Protein AF-A0A5K0ZJJ4-F1 (afdb_monomer_lite)

Organism: NCBI:txid210225

Radius of gyration: 18.24 Å; chains: 1; bounding box: 38×29×42 Å

Sequence (66 aa):
MMHEATERFKGHAHVLLPGITLPFENTTWLLPSQVKFPRGILTRIPSTTAYCTENAHLIKWSRKNQ

pLDDT: mean 74.7, std 6.54, range [50.81, 83.5]

Foldseek 3Di:
DKDWDDDPPDIDIDDDDPPPDDDVVVVVVVDPDDDDDDVVCLPPDQPDPVSVVVNCVPPVVVVVVD

Secondary structure (DSSP, 8-state):
-EEEEEETTEEEEEE--TTTSPPGGGGGGGSPPP----HHHHTT---SHHHHHHHIIIIIHHHH--

Structure (mmCIF, N/CA/C/O backbone):
data_AF-A0A5K0ZJJ4-F1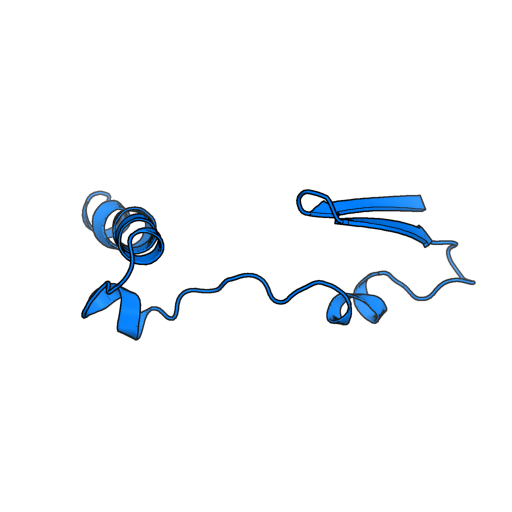
#
_entry.id   AF-A0A5K0ZJJ4-F1
#
loop_
_atom_site.group_PDB
_atom_site.id
_atom_site.type_symbol
_atom_site.label_atom_id
_atom_site.label_alt_id
_atom_site.label_comp_id
_atom_site.label_asym_id
_atom_site.label_entity_id
_atom_site.label_seq_id
_atom_site.pdbx_PDB_ins_code
_atom_site.Cartn_x
_atom_site.Cartn_y
_atom_site.Cartn_z
_atom_site.occupancy
_atom_site.B_iso_or_equiv
_atom_site.auth_seq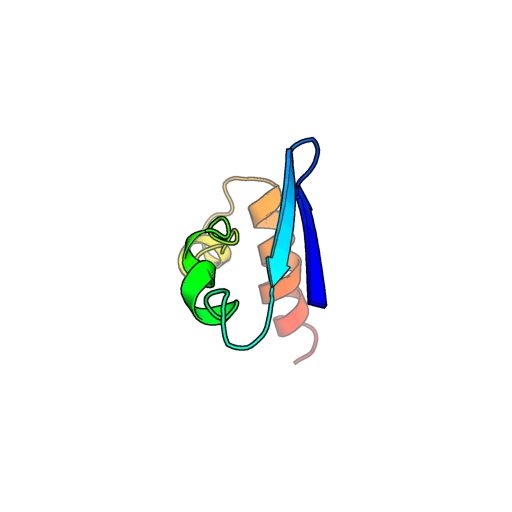_id
_atom_site.auth_comp_id
_atom_site.auth_asym_id
_atom_site.auth_atom_id
_atom_site.pdbx_PDB_model_num
ATOM 1 N N . MET A 1 1 ? 3.160 -7.880 -23.467 1.00 66.94 1 MET A N 1
ATOM 2 C CA . MET A 1 1 ? 2.339 -6.871 -22.754 1.00 66.94 1 MET A CA 1
ATOM 3 C C . MET A 1 1 ? 3.250 -6.146 -21.774 1.00 66.94 1 MET A C 1
ATOM 5 O O . MET A 1 1 ? 4.075 -6.816 -21.159 1.00 66.94 1 MET A O 1
ATOM 9 N N . MET A 1 2 ? 3.181 -4.817 -21.677 1.00 59.44 2 MET A N 1
ATOM 10 C CA . MET A 1 2 ? 4.048 -4.035 -20.783 1.00 59.44 2 MET A CA 1
ATOM 11 C C . MET A 1 2 ? 3.251 -3.598 -19.554 1.00 59.44 2 MET A C 1
ATOM 13 O O . MET A 1 2 ? 2.163 -3.047 -19.703 1.00 59.44 2 MET A O 1
ATOM 17 N N . HIS A 1 3 ? 3.776 -3.888 -18.361 1.00 71.12 3 HIS A N 1
ATOM 18 C CA . HIS A 1 3 ? 3.192 -3.466 -17.090 1.00 71.12 3 HIS A CA 1
ATOM 19 C C . HIS A 1 3 ? 4.138 -2.474 -16.419 1.00 71.12 3 HIS A C 1
ATOM 21 O O . HIS A 1 3 ? 5.285 -2.812 -16.119 1.00 71.12 3 HIS A O 1
ATOM 27 N N . GLU A 1 4 ? 3.642 -1.266 -16.175 1.00 74.81 4 GLU A N 1
ATOM 28 C CA . GLU A 1 4 ? 4.360 -0.211 -15.465 1.00 74.81 4 GLU A CA 1
ATOM 29 C C . GLU A 1 4 ? 3.615 0.143 -14.179 1.00 74.81 4 GLU A C 1
ATOM 31 O O . GLU A 1 4 ? 2.391 0.288 -14.175 1.00 74.81 4 GLU A O 1
ATOM 36 N N . ALA A 1 5 ? 4.356 0.263 -13.078 1.00 77.31 5 ALA A N 1
ATOM 37 C CA . ALA A 1 5 ? 3.834 0.676 -11.783 1.00 77.31 5 ALA A CA 1
ATOM 38 C C . ALA A 1 5 ? 4.736 1.752 -11.169 1.00 77.31 5 ALA A C 1
ATOM 40 O O . ALA A 1 5 ? 5.961 1.615 -11.168 1.00 77.31 5 ALA A O 1
ATOM 41 N N . THR A 1 6 ? 4.126 2.794 -10.602 1.00 73.44 6 THR A N 1
ATOM 42 C CA . THR A 1 6 ? 4.838 3.915 -9.975 1.00 73.44 6 THR A CA 1
ATOM 43 C C . THR A 1 6 ? 4.265 4.184 -8.591 1.00 73.44 6 THR A C 1
ATOM 45 O O . THR A 1 6 ? 3.101 4.552 -8.451 1.00 73.44 6 THR A O 1
ATOM 48 N N . GLU A 1 7 ? 5.093 4.036 -7.561 1.00 78.69 7 GLU A N 1
ATOM 49 C CA . GLU A 1 7 ? 4.781 4.424 -6.189 1.00 78.69 7 GLU A CA 1
ATOM 50 C C . GLU A 1 7 ? 5.657 5.617 -5.796 1.00 78.69 7 GLU A C 1
ATOM 52 O O . GLU A 1 7 ? 6.839 5.481 -5.466 1.00 78.69 7 GLU A O 1
ATOM 57 N N . ARG A 1 8 ? 5.067 6.817 -5.833 1.00 72.00 8 ARG A N 1
ATOM 58 C CA . ARG A 1 8 ? 5.766 8.086 -5.575 1.00 72.00 8 ARG A CA 1
ATOM 59 C C . ARG A 1 8 ? 7.004 8.223 -6.477 1.00 72.00 8 ARG A C 1
ATOM 61 O O . ARG A 1 8 ? 6.852 8.396 -7.677 1.00 72.00 8 ARG A O 1
ATOM 68 N N . PHE A 1 9 ? 8.210 8.132 -5.914 1.00 73.62 9 PHE A N 1
ATOM 69 C CA . PHE A 1 9 ? 9.483 8.251 -6.635 1.00 73.62 9 PHE A CA 1
ATOM 70 C C . PHE A 1 9 ? 10.098 6.900 -7.037 1.00 73.62 9 PHE A C 1
ATOM 72 O O . PHE A 1 9 ? 11.194 6.871 -7.592 1.00 73.62 9 PHE A O 1
ATOM 79 N N . LYS A 1 10 ? 9.424 5.776 -6.758 1.00 74.69 10 LYS A N 1
ATOM 80 C CA . LYS A 1 10 ? 9.889 4.433 -7.115 1.00 74.69 10 LYS A CA 1
ATOM 81 C C . LYS A 1 10 ? 9.024 3.867 -8.241 1.00 74.69 10 LYS A C 1
ATOM 83 O O . LYS A 1 10 ? 7.840 3.609 -8.047 1.00 74.69 10 LYS A O 1
ATOM 88 N N . GLY A 1 11 ? 9.626 3.679 -9.412 1.00 78.50 11 GLY A N 1
ATOM 89 C CA . GLY A 1 11 ? 9.007 3.027 -10.564 1.00 78.50 11 GLY A CA 1
ATOM 90 C C . GLY A 1 11 ? 9.504 1.595 -10.737 1.00 78.50 11 GLY A C 1
ATOM 91 O O . GLY A 1 11 ? 10.634 1.272 -10.367 1.00 78.50 11 GLY A O 1
ATOM 92 N N . HIS A 1 12 ? 8.661 0.739 -11.303 1.00 78.44 12 HIS A N 1
ATOM 93 C CA . HIS A 1 12 ? 9.020 -0.613 -11.700 1.00 78.44 12 HIS A CA 1
ATOM 94 C C . HIS A 1 12 ? 8.294 -0.977 -12.998 1.00 78.44 12 HIS A C 1
ATOM 96 O O . HIS A 1 12 ? 7.066 -0.902 -13.070 1.00 78.44 12 HIS A O 1
ATOM 102 N N . ALA A 1 13 ? 9.056 -1.360 -14.022 1.00 79.94 13 ALA A N 1
ATOM 103 C CA . ALA A 1 13 ? 8.542 -1.714 -15.339 1.00 79.94 13 ALA A CA 1
ATOM 104 C C . ALA A 1 13 ? 9.019 -3.118 -15.706 1.00 79.94 13 ALA A C 1
ATOM 106 O O . ALA A 1 13 ? 10.220 -3.385 -15.691 1.00 79.94 13 ALA A O 1
ATOM 107 N N . HIS A 1 14 ? 8.084 -4.007 -16.038 1.00 75.75 14 HIS A N 1
ATOM 108 C CA . HIS A 1 14 ? 8.378 -5.377 -16.454 1.00 75.75 14 HIS A CA 1
ATOM 109 C C . HIS A 1 14 ? 7.739 -5.681 -17.813 1.00 75.75 14 HIS A C 1
ATOM 111 O O . HIS A 1 14 ? 6.574 -5.363 -18.075 1.00 75.75 14 HIS A O 1
ATOM 117 N N . VAL A 1 15 ? 8.513 -6.341 -18.677 1.00 78.69 15 VAL A N 1
ATOM 118 C CA . VAL A 1 15 ? 8.054 -6.838 -19.976 1.00 78.69 15 VAL A CA 1
ATOM 119 C C . VAL A 1 15 ? 7.618 -8.290 -19.807 1.00 78.69 15 VAL A C 1
ATOM 121 O O . VAL A 1 15 ? 8.443 -9.152 -19.515 1.00 78.69 15 VAL A O 1
ATOM 124 N N . LEU A 1 16 ? 6.325 -8.568 -20.000 1.00 79.12 16 LEU A N 1
ATOM 125 C CA . LEU A 1 16 ? 5.797 -9.932 -20.017 1.00 79.12 16 LEU A CA 1
ATOM 126 C C . LEU A 1 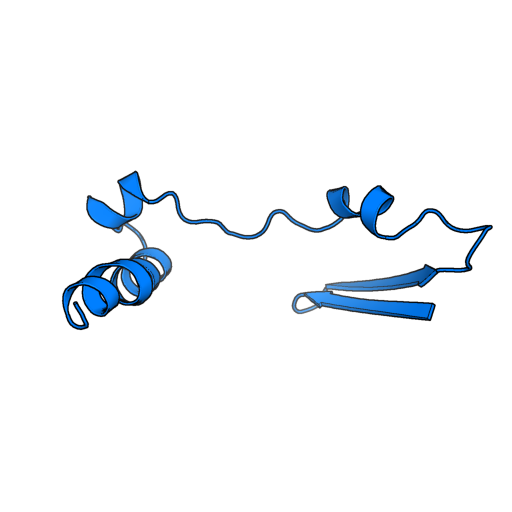16 ? 5.672 -10.436 -21.458 1.00 79.12 16 LEU A C 1
ATOM 128 O O . LEU A 1 16 ? 4.846 -9.938 -22.240 1.00 79.12 16 LEU A O 1
ATOM 132 N N . LEU A 1 17 ? 6.494 -11.436 -21.787 1.00 81.88 17 LEU A N 1
ATOM 133 C CA . LEU A 1 17 ? 6.438 -12.206 -23.026 1.00 81.88 17 LEU A CA 1
ATOM 134 C C . LEU A 1 17 ? 5.733 -13.547 -22.756 1.00 81.88 17 LEU A C 1
ATOM 136 O O . LEU A 1 17 ? 6.247 -14.350 -21.968 1.00 81.88 17 LEU A O 1
ATOM 140 N N . PRO A 1 18 ? 4.573 -13.814 -23.382 1.00 77.12 18 PRO A N 1
ATOM 141 C CA . PRO A 1 18 ? 3.846 -15.061 -23.168 1.00 77.12 18 PRO A CA 1
ATOM 142 C C . PRO A 1 18 ? 4.702 -16.263 -23.597 1.00 77.12 18 PRO A C 1
ATOM 144 O O . PRO A 1 18 ? 5.224 -16.291 -24.708 1.00 77.12 18 PRO A O 1
ATOM 147 N N . GLY A 1 19 ? 4.864 -17.239 -22.698 1.00 80.06 19 GLY A N 1
ATOM 148 C CA . GLY A 1 19 ? 5.664 -18.452 -22.923 1.00 80.06 19 GLY A CA 1
ATOM 149 C C . GLY A 1 19 ? 7.158 -18.341 -22.584 1.00 80.06 19 GLY A C 1
ATOM 150 O O . GLY A 1 19 ? 7.845 -19.356 -22.613 1.00 80.06 19 GLY A O 1
ATOM 151 N N . ILE A 1 20 ? 7.659 -17.148 -22.235 1.00 82.12 20 ILE A N 1
ATOM 152 C CA . ILE A 1 20 ? 9.075 -16.915 -21.883 1.00 82.12 20 ILE A CA 1
ATOM 153 C C . ILE A 1 20 ? 9.192 -16.318 -20.477 1.00 82.12 20 ILE A C 1
ATOM 155 O O . ILE A 1 20 ? 9.980 -16.788 -19.658 1.00 82.12 20 ILE A O 1
ATOM 159 N N . THR A 1 21 ? 8.401 -15.286 -20.180 1.00 75.12 21 THR A N 1
ATOM 160 C CA . THR A 1 21 ? 8.384 -14.628 -18.869 1.00 75.12 21 THR A CA 1
ATOM 161 C C . THR A 1 21 ? 7.335 -15.279 -17.971 1.00 75.12 21 THR A C 1
ATOM 163 O O . THR A 1 21 ? 6.249 -15.630 -18.437 1.00 75.12 21 THR A O 1
ATOM 166 N N . LEU A 1 22 ? 7.636 -15.416 -16.673 1.00 77.62 22 LEU A N 1
ATOM 167 C CA . LEU A 1 22 ? 6.658 -15.885 -15.690 1.00 77.62 22 LEU A CA 1
ATOM 168 C C . LEU A 1 22 ? 5.386 -15.015 -15.731 1.00 77.62 22 LEU A C 1
ATOM 170 O O . LEU A 1 22 ? 5.501 -13.791 -15.840 1.00 77.62 22 LEU A O 1
ATOM 174 N N . PRO A 1 23 ? 4.187 -15.618 -15.620 1.00 79.06 23 PRO A N 1
ATOM 175 C CA . PRO A 1 23 ? 2.938 -14.871 -15.536 1.00 79.06 23 PRO A CA 1
ATOM 176 C C . PRO A 1 23 ? 2.943 -13.882 -14.366 1.00 79.06 23 PRO 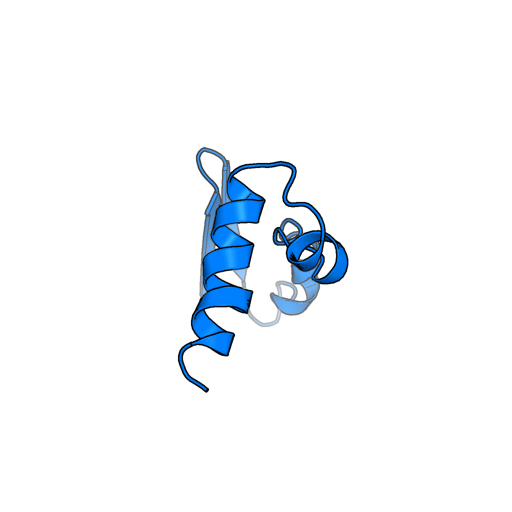A C 1
ATOM 178 O O . PRO A 1 23 ? 3.570 -14.130 -13.336 1.00 79.06 23 PRO A O 1
ATOM 181 N N . PHE A 1 24 ? 2.182 -12.793 -14.490 1.00 78.31 24 PHE A N 1
ATOM 182 C CA . PHE A 1 24 ? 2.094 -11.761 -13.452 1.00 78.31 24 PHE A CA 1
ATOM 183 C C . PHE A 1 24 ? 1.669 -12.321 -12.083 1.00 78.31 24 PHE A C 1
ATOM 185 O O . PHE A 1 24 ? 2.226 -11.926 -11.055 1.00 78.31 24 PHE A O 1
ATOM 192 N N . GLU A 1 25 ? 0.757 -13.298 -12.060 1.00 79.69 25 GLU A N 1
ATOM 193 C CA . GLU A 1 25 ? 0.341 -13.996 -10.834 1.00 79.69 25 GLU A CA 1
ATOM 194 C C . GLU A 1 25 ? 1.533 -14.596 -10.073 1.00 79.69 25 GLU A C 1
ATOM 196 O O . GLU A 1 25 ? 1.641 -14.431 -8.858 1.00 79.69 25 GLU A O 1
ATOM 201 N N . ASN A 1 26 ? 2.517 -15.149 -10.783 1.00 77.88 26 ASN A N 1
ATOM 202 C CA . ASN A 1 26 ? 3.724 -15.717 -10.175 1.00 77.88 26 ASN A CA 1
ATOM 203 C C . ASN A 1 26 ? 4.710 -14.656 -9.665 1.00 77.88 26 ASN A C 1
ATOM 205 O O . ASN A 1 26 ? 5.666 -14.994 -8.969 1.00 77.88 26 ASN A O 1
ATOM 209 N N . THR A 1 27 ? 4.488 -13.380 -9.984 1.00 75.69 27 THR A N 1
ATOM 210 C CA . THR A 1 27 ? 5.274 -12.234 -9.496 1.00 75.69 27 THR A CA 1
ATOM 211 C C . THR A 1 27 ? 4.508 -11.366 -8.499 1.00 75.69 27 THR A C 1
ATOM 213 O O . THR A 1 27 ? 5.019 -10.344 -8.053 1.00 75.69 27 THR A O 1
ATOM 216 N N . THR A 1 28 ? 3.298 -11.769 -8.099 1.00 77.69 28 THR A N 1
ATOM 217 C CA . THR A 1 28 ? 2.428 -10.961 -7.222 1.00 77.69 28 THR A CA 1
ATOM 218 C C . THR A 1 28 ? 3.041 -10.722 -5.836 1.00 77.69 28 THR A C 1
ATOM 220 O O . THR A 1 28 ? 2.775 -9.699 -5.214 1.00 77.69 28 THR A O 1
ATOM 223 N N . TRP A 1 29 ? 3.933 -11.602 -5.375 1.00 73.19 29 TRP A N 1
ATOM 224 C CA . TRP A 1 29 ? 4.689 -11.439 -4.126 1.00 73.19 29 TRP A CA 1
ATOM 225 C C . TRP A 1 29 ? 5.714 -10.290 -4.154 1.00 73.19 29 TRP A C 1
ATOM 227 O O . TRP A 1 29 ? 6.163 -9.862 -3.094 1.00 73.19 29 TRP A O 1
ATOM 237 N N . LEU A 1 30 ? 6.088 -9.787 -5.337 1.00 80.12 30 LEU A N 1
ATOM 238 C CA . LEU A 1 30 ? 6.963 -8.615 -5.475 1.00 80.12 30 LEU A CA 1
ATOM 239 C C . LEU A 1 30 ? 6.218 -7.301 -5.231 1.00 80.12 30 LEU A C 1
ATOM 241 O O . LEU A 1 30 ? 6.853 -6.271 -4.991 1.00 80.12 30 LEU A O 1
ATOM 245 N N . LEU A 1 31 ? 4.885 -7.315 -5.311 1.00 82.38 31 LEU A N 1
ATOM 246 C CA . LEU A 1 31 ? 4.095 -6.136 -4.999 1.00 82.38 31 LEU A CA 1
ATOM 247 C C . LEU A 1 31 ? 4.177 -5.860 -3.496 1.00 82.38 31 LEU A C 1
ATOM 249 O O . LEU A 1 31 ? 4.066 -6.790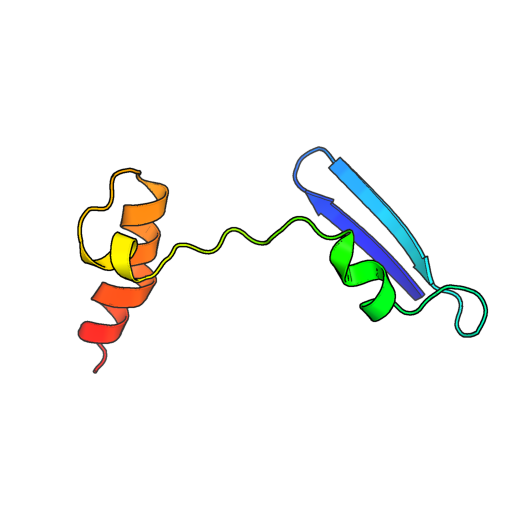 -2.690 1.00 82.38 31 LEU A O 1
ATOM 253 N N . PRO A 1 32 ? 4.346 -4.589 -3.095 1.00 83.50 32 PRO A N 1
ATOM 254 C CA . PRO A 1 32 ? 4.315 -4.242 -1.688 1.00 83.50 32 PRO A CA 1
ATOM 255 C C . PRO A 1 32 ? 2.974 -4.666 -1.086 1.00 83.50 32 PRO A C 1
ATOM 257 O O . PRO A 1 32 ? 1.919 -4.589 -1.726 1.00 83.50 32 PRO A O 1
ATOM 260 N N . 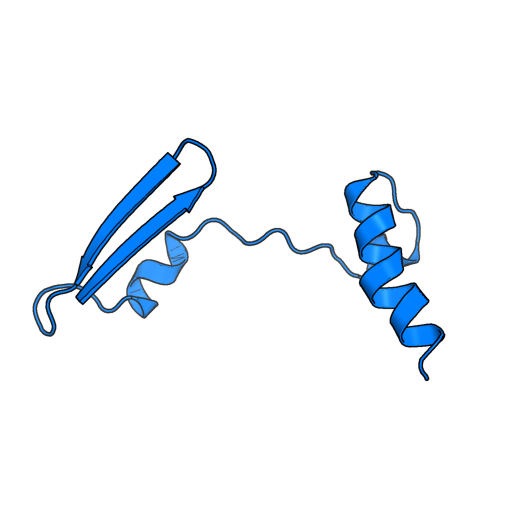SER A 1 33 ? 3.024 -5.117 0.167 1.00 78.69 33 SER A N 1
ATOM 261 C CA . SER A 1 33 ? 1.816 -5.453 0.910 1.00 78.69 33 SER A CA 1
ATOM 262 C C . SER A 1 33 ? 0.917 -4.223 0.977 1.00 78.69 33 SER A C 1
ATOM 264 O O . SER A 1 33 ? 1.310 -3.179 1.499 1.00 78.69 33 SER A O 1
ATOM 266 N N . GLN A 1 34 ? -0.288 -4.344 0.424 1.00 79.75 34 GLN A N 1
ATOM 267 C CA . GLN A 1 34 ? -1.280 -3.277 0.468 1.00 79.75 34 GLN A CA 1
ATOM 268 C C . GLN A 1 34 ? -1.605 -2.954 1.928 1.00 79.75 34 GLN A C 1
ATOM 270 O O . GLN A 1 34 ? -1.844 -3.863 2.730 1.00 79.75 34 GLN A O 1
ATOM 275 N N . VAL A 1 35 ? -1.624 -1.665 2.278 1.00 77.94 35 VAL A N 1
ATOM 276 C CA . VAL A 1 35 ? -1.951 -1.221 3.638 1.00 77.94 35 VAL A CA 1
ATOM 277 C C . VAL A 1 35 ? -3.390 -1.627 3.942 1.00 77.94 35 VAL A C 1
ATOM 279 O O . VAL A 1 35 ? -4.338 -1.074 3.393 1.00 77.94 35 VAL A O 1
ATOM 282 N N . LYS A 1 36 ? -3.553 -2.625 4.814 1.00 76.25 36 LYS A N 1
ATOM 283 C CA . LYS A 1 36 ? -4.854 -3.079 5.310 1.00 76.25 36 LYS A CA 1
ATOM 284 C C . LYS A 1 36 ? -4.970 -2.713 6.776 1.00 76.25 36 LYS A C 1
ATOM 286 O O . LYS A 1 36 ? -4.146 -3.121 7.593 1.00 76.25 36 LYS A O 1
ATOM 291 N N . PHE A 1 37 ? -6.018 -1.978 7.117 1.00 75.81 37 PHE A N 1
ATOM 292 C CA . PHE A 1 37 ? -6.293 -1.613 8.497 1.00 75.81 37 PHE A CA 1
ATOM 293 C C . PHE A 1 37 ? -7.119 -2.719 9.178 1.00 75.81 37 PHE A C 1
ATOM 295 O O . PHE A 1 37 ? -8.241 -3.005 8.749 1.00 75.81 37 PHE A O 1
ATOM 302 N N . PRO A 1 38 ? -6.596 -3.386 10.223 1.00 75.50 38 PRO A N 1
ATOM 303 C CA . PRO A 1 38 ? -7.313 -4.461 10.900 1.00 75.50 38 PRO A CA 1
ATOM 304 C C . PRO A 1 38 ? -8.587 -3.939 11.578 1.00 75.50 38 PRO A C 1
ATOM 306 O O . PRO A 1 38 ? -8.560 -3.113 12.490 1.00 75.50 38 PRO A O 1
ATOM 309 N N . ARG A 1 39 ? -9.741 -4.475 11.171 1.00 66.69 39 ARG A N 1
ATOM 310 C CA . ARG A 1 39 ? -11.073 -3.970 11.550 1.00 66.69 39 ARG A CA 1
ATOM 311 C C . ARG A 1 39 ? -11.302 -3.844 13.062 1.00 66.69 39 ARG A C 1
ATOM 313 O O . ARG A 1 39 ? -11.946 -2.895 13.497 1.00 66.69 39 ARG A O 1
ATOM 320 N N . GLY A 1 40 ? -10.737 -4.750 13.863 1.00 71.25 40 GLY A N 1
ATOM 321 C CA . GLY A 1 40 ? -10.877 -4.734 15.325 1.00 71.25 40 GLY A CA 1
ATOM 322 C C . GLY A 1 40 ? -10.225 -3.522 15.996 1.00 71.25 40 GLY A C 1
ATOM 323 O O . GLY A 1 40 ? -10.767 -2.981 16.960 1.00 71.25 40 GLY A O 1
ATOM 324 N N . ILE A 1 41 ? -9.104 -3.037 15.455 1.00 63.44 41 ILE A N 1
ATOM 325 C CA . ILE A 1 41 ? -8.495 -1.800 15.939 1.00 63.44 41 ILE A CA 1
ATOM 326 C C . ILE A 1 41 ? -9.339 -0.613 15.412 1.00 63.44 41 ILE A C 1
ATOM 328 O O . ILE A 1 41 ? -9.565 0.329 16.171 1.00 63.44 41 ILE A O 1
ATOM 332 N N . LEU A 1 42 ? -9.903 -0.686 14.176 1.00 67.50 42 LEU A N 1
ATOM 333 C CA . LEU A 1 42 ? -10.685 0.393 13.501 1.00 67.50 42 LEU A CA 1
ATOM 334 C C . LEU A 1 42 ? -11.889 0.778 14.331 1.00 67.50 42 LEU A C 1
ATOM 336 O O . LEU A 1 42 ? -12.190 1.958 14.465 1.00 67.50 42 LEU A O 1
ATOM 340 N N . THR A 1 43 ? -12.547 -0.209 14.922 1.00 63.69 43 THR A N 1
ATOM 341 C CA . THR A 1 43 ? -13.744 -0.016 15.736 1.00 63.69 43 THR A CA 1
ATOM 342 C C . THR A 1 43 ? -13.479 0.507 17.144 1.00 63.69 43 THR A C 1
ATOM 344 O O . THR A 1 43 ? -14.426 0.969 17.773 1.00 63.69 43 THR A O 1
ATOM 347 N N . ARG A 1 44 ? -12.250 0.393 17.670 1.00 64.44 44 ARG A N 1
ATOM 348 C CA . ARG A 1 44 ? -12.005 0.501 19.116 1.00 64.44 44 ARG A CA 1
ATOM 349 C C . ARG A 1 44 ? -11.262 1.775 19.510 1.00 64.44 44 ARG A C 1
ATOM 351 O O . ARG A 1 44 ? -11.794 2.522 20.320 1.00 64.44 44 ARG A O 1
ATOM 358 N N . ILE A 1 45 ? -10.078 2.045 18.953 1.00 65.56 45 ILE A N 1
ATOM 359 C CA . ILE A 1 45 ? -9.318 3.279 19.234 1.00 65.56 45 ILE A CA 1
ATOM 360 C C . ILE A 1 45 ? -8.491 3.642 17.993 1.00 65.56 45 ILE A C 1
ATOM 362 O O . ILE A 1 45 ? -7.472 2.999 17.730 1.00 65.56 45 ILE A O 1
ATOM 366 N N . PRO A 1 46 ? -8.910 4.645 17.204 1.00 61.12 46 PRO A N 1
ATOM 367 C CA . PRO A 1 46 ? -8.125 5.099 16.074 1.00 61.12 46 PRO A CA 1
ATOM 368 C C . PRO A 1 46 ? -6.979 6.004 16.548 1.00 61.12 46 PRO A C 1
ATOM 370 O O . PRO A 1 46 ? -7.155 7.201 16.734 1.00 61.12 46 PRO A O 1
ATOM 373 N N . SER A 1 47 ? -5.791 5.431 16.746 1.00 67.88 47 SER A N 1
ATOM 374 C CA . SER A 1 47 ? -4.614 6.161 17.255 1.00 67.88 47 SER A CA 1
ATOM 375 C C . SER A 1 47 ? -3.892 7.021 16.204 1.00 67.88 47 SER A C 1
ATOM 377 O O . SER A 1 47 ? -2.893 7.664 16.511 1.00 67.88 47 SER A O 1
ATOM 379 N N . THR A 1 48 ? -4.342 7.029 14.947 1.00 75.62 48 THR A N 1
ATOM 380 C CA . THR A 1 48 ? -3.691 7.768 13.850 1.00 75.62 48 THR A CA 1
ATOM 381 C C . THR A 1 48 ? -4.736 8.337 12.897 1.00 75.62 48 THR A C 1
ATOM 383 O O . THR A 1 48 ? -5.754 7.697 12.643 1.00 75.62 48 THR A O 1
ATOM 386 N N . THR A 1 49 ? -4.479 9.511 12.314 1.00 75.88 49 THR A N 1
ATOM 387 C CA . THR A 1 49 ? -5.409 10.199 11.399 1.00 75.88 49 THR A CA 1
ATOM 388 C C . THR A 1 49 ? -5.864 9.323 10.228 1.00 75.88 49 THR A C 1
ATOM 390 O O . THR A 1 49 ? -7.052 9.296 9.924 1.00 75.88 49 THR A O 1
ATOM 393 N N . ALA A 1 50 ? -4.962 8.533 9.629 1.00 78.50 50 ALA A N 1
ATOM 394 C CA . ALA A 1 50 ? -5.305 7.580 8.562 1.00 78.50 50 ALA A CA 1
ATOM 395 C C . ALA A 1 50 ? -6.393 6.580 8.995 1.00 78.50 50 ALA A C 1
ATOM 397 O O . ALA A 1 50 ? -7.280 6.207 8.233 1.00 78.50 50 ALA A O 1
ATOM 398 N N . TYR A 1 51 ? -6.355 6.210 10.267 1.00 80.12 51 TYR A N 1
ATOM 399 C CA . TYR A 1 51 ? -7.258 5.267 10.889 1.00 80.12 51 TYR A CA 1
ATOM 400 C C . TYR A 1 51 ? -8.632 5.871 11.204 1.00 80.12 51 TYR A C 1
ATOM 402 O O . TYR A 1 51 ? -9.659 5.201 11.092 1.00 80.12 51 TYR A O 1
ATOM 410 N N . CYS A 1 52 ? -8.661 7.159 11.563 1.00 78.81 52 CYS A N 1
ATOM 411 C CA . CYS A 1 52 ? -9.894 7.929 11.722 1.00 78.81 52 CYS A CA 1
ATOM 412 C C . CYS A 1 52 ? -10.645 8.062 10.391 1.00 78.81 52 CYS A C 1
ATOM 414 O O . CYS A 1 52 ? -11.863 7.873 10.358 1.00 78.81 52 CYS A O 1
ATOM 416 N N . THR A 1 53 ? -9.920 8.351 9.307 1.00 81.69 53 THR A N 1
ATOM 417 C CA . THR A 1 53 ? -10.481 8.455 7.953 1.00 81.69 53 THR A CA 1
ATOM 418 C C . THR A 1 53 ? -11.077 7.118 7.518 1.00 81.69 53 THR A C 1
ATOM 420 O O . THR A 1 53 ? -12.257 7.049 7.179 1.00 81.69 53 THR A O 1
ATOM 423 N N . GLU A 1 54 ? -10.320 6.029 7.649 1.00 82.00 54 GLU A N 1
ATOM 424 C CA . GLU A 1 54 ? -10.787 4.693 7.270 1.00 82.00 54 GLU A CA 1
ATOM 425 C C . GLU A 1 54 ? -11.985 4.212 8.122 1.00 82.00 54 GLU A C 1
ATOM 427 O O . GLU A 1 54 ? -12.937 3.624 7.606 1.00 82.00 54 GLU A O 1
ATOM 432 N N . ASN A 1 55 ? -12.021 4.522 9.427 1.00 80.31 55 ASN A N 1
ATOM 433 C CA . ASN A 1 55 ? -13.187 4.234 10.276 1.00 80.31 55 ASN A CA 1
ATOM 434 C C . ASN A 1 55 ? -14.446 4.977 9.795 1.00 80.31 55 ASN A C 1
ATOM 436 O O . ASN A 1 55 ? -15.543 4.407 9.786 1.00 80.31 55 ASN A O 1
ATOM 440 N N . ALA A 1 56 ? -14.305 6.242 9.393 1.00 81.06 56 ALA A N 1
ATOM 441 C CA . ALA A 1 56 ? -15.427 7.031 8.904 1.00 81.06 56 ALA A CA 1
ATOM 442 C C . ALA A 1 56 ? -15.995 6.455 7.596 1.00 81.06 56 ALA A C 1
ATOM 444 O O . ALA A 1 56 ? -17.213 6.287 7.488 1.00 81.06 56 ALA A O 1
ATOM 445 N N . HIS A 1 57 ? -15.120 6.090 6.655 1.00 80.06 57 HIS A N 1
ATOM 446 C CA . HIS A 1 57 ? -15.515 5.517 5.368 1.00 80.06 57 HIS A CA 1
ATOM 447 C C . HIS A 1 57 ? -16.101 4.108 5.495 1.00 80.06 57 HIS A C 1
ATOM 449 O O . HIS A 1 57 ? -17.148 3.832 4.919 1.00 80.06 57 HIS A O 1
ATOM 455 N N . LEU A 1 58 ? -15.476 3.216 6.267 1.00 77.50 58 LEU A N 1
ATOM 456 C CA . LEU A 1 58 ? -15.900 1.813 6.313 1.00 77.50 58 LEU A CA 1
ATOM 457 C C . LEU A 1 58 ? -17.004 1.538 7.337 1.00 77.50 58 LEU A C 1
ATOM 459 O O . LEU A 1 58 ? -17.857 0.684 7.109 1.00 77.50 58 LEU A O 1
ATOM 463 N N . ILE A 1 59 ? -16.992 2.218 8.487 1.00 75.31 59 ILE A N 1
ATOM 464 C CA . ILE A 1 59 ? -17.869 1.871 9.617 1.00 75.31 59 ILE A CA 1
ATOM 465 C C . ILE A 1 59 ? -18.995 2.888 9.768 1.00 75.31 59 ILE A C 1
ATOM 467 O O . ILE A 1 59 ? -20.159 2.496 9.851 1.00 75.31 59 ILE A O 1
ATOM 471 N N . LYS A 1 60 ? -18.686 4.191 9.805 1.00 67.75 60 LYS A N 1
ATOM 472 C CA . LYS A 1 60 ? -19.724 5.214 10.031 1.00 67.75 60 LYS A CA 1
ATOM 473 C C . LYS A 1 60 ? -20.644 5.382 8.823 1.00 67.75 60 LYS A C 1
ATOM 475 O O . LYS A 1 60 ? -21.853 5.459 9.013 1.00 67.75 60 LYS A O 1
ATOM 480 N N . TRP A 1 61 ? -20.099 5.394 7.606 1.00 76.56 61 TRP A N 1
ATOM 481 C CA . TRP A 1 61 ? -20.891 5.494 6.374 1.00 76.56 61 TRP A CA 1
ATOM 482 C C . TRP A 1 61 ? -21.780 4.267 6.150 1.00 76.56 61 TRP A C 1
ATOM 484 O O . TRP A 1 61 ? -22.977 4.414 5.917 1.00 76.56 61 TRP A O 1
ATOM 494 N N . SER A 1 62 ? -21.225 3.059 6.305 1.00 74.56 62 SER A N 1
ATOM 495 C CA . SER A 1 62 ? -21.992 1.813 6.171 1.00 74.56 62 SER A CA 1
ATOM 496 C C . SER A 1 62 ? -23.115 1.699 7.204 1.00 74.56 62 SER A C 1
ATOM 498 O O . SER A 1 62 ? -24.152 1.141 6.883 1.00 74.56 62 SER A O 1
ATOM 500 N N . ARG A 1 63 ? -22.937 2.234 8.421 1.00 73.12 63 ARG A N 1
ATOM 501 C CA . ARG A 1 63 ? -23.995 2.268 9.447 1.00 73.12 63 ARG A CA 1
ATOM 502 C C . ARG A 1 63 ? -25.089 3.301 9.181 1.00 73.12 63 ARG A C 1
ATOM 504 O O . ARG A 1 63 ? -26.169 3.160 9.731 1.00 73.12 63 ARG A O 1
ATOM 511 N N . LYS A 1 64 ? -24.790 4.370 8.436 1.00 71.62 64 LYS A N 1
ATOM 512 C CA . LYS A 1 64 ? -25.754 5.439 8.125 1.00 71.62 64 LYS A CA 1
ATOM 513 C C . LYS A 1 64 ? -26.603 5.136 6.889 1.00 71.62 64 LYS A C 1
ATOM 515 O O . LYS A 1 64 ? -27.684 5.692 6.773 1.00 71.62 64 LYS A O 1
ATOM 520 N N . ASN A 1 65 ? -26.082 4.316 5.975 1.00 59.31 65 ASN A N 1
ATOM 521 C CA . ASN A 1 65 ? -26.733 3.919 4.721 1.00 59.31 65 ASN A CA 1
ATOM 522 C C . ASN A 1 65 ? -27.242 2.468 4.762 1.00 59.31 65 ASN A C 1
ATOM 524 O O . ASN A 1 65 ? -27.260 1.784 3.740 1.00 59.31 65 ASN A O 1
ATOM 528 N N . GLN A 1 66 ? -27.612 2.009 5.954 1.00 50.81 66 GLN A N 1
ATOM 529 C CA . GLN A 1 66 ? -28.340 0.772 6.207 1.00 50.81 66 GLN A CA 1
ATOM 530 C C . GLN A 1 66 ? -29.635 1.149 6.923 1.00 50.81 66 GLN A C 1
ATOM 532 O O . GLN A 1 66 ? -30.670 0.534 6.595 1.00 50.81 66 GLN A O 1
#